Protein AF-A0A542MYW3-F1 (afdb_monomer)

Sequence (100 aa):
MSDVDEPPRRRRTSASSRSSAEAPDGATAVYRRKKLGAVDATPKIIAEYHGMRGWEPVKDQRLDPDTARSLLALGVSQVRIRRAFSTVEVTLRRYLGPAS

pLDDT: mean 82.36, std 17.29, range [41.53, 97.5]

Solvent-accessible surface area (backbone atoms only — not comparable to full-atom values): 6171 Å² total; per-residue (Å²): 137,90,81,84,87,76,77,83,82,77,77,80,74,77,72,75,83,70,71,78,77,67,78,64,53,74,68,21,38,52,46,28,27,71,69,62,68,35,66,85,54,63,43,42,36,46,26,39,27,48,70,93,75,36,76,44,79,49,76,98,41,54,46,45,75,67,51,42,51,52,38,44,76,73,59,33,53,33,36,31,26,56,48,98,94,45,77,39,82,43,47,40,61,56,63,69,36,80,90,125

Nearest PDB structures (foldseek):
  6c5r-assembly2_F  TM=4.579E-01  e=2.991E+00  Metarhizium acridum CQMa 102
  2o34-assembly1_A  TM=4.670E-01  e=3.866E+00  Nitratidesulfovibrio vulgaris
  2o34-assembly2_B  TM=4.766E-01  e=5.684E+00  Nitratidesulfovibrio vulgaris

Radius of gyration: 21.25 Å; Cα contacts (8 Å, |Δi|>4): 133; chains: 1; bounding box: 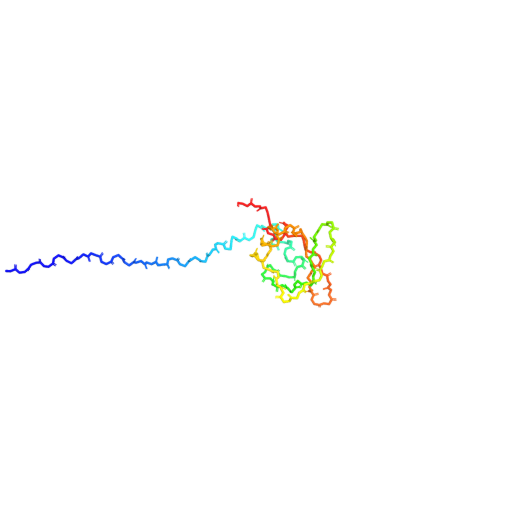29×64×58 Å

Foldseek 3Di:
DDDDPDDDPPPPPPPPPPPDPPPAPPQLQVQCCVQQVGLQDWFDWQWFQQPVVGTDGDPDHTDDLVSLVVCVVVRTQWTWTDHPPDIGIDGSCSNNDPDD

Structure (mmCIF, N/CA/C/O backbone):
data_AF-A0A542MYW3-F1
#
_entry.id   AF-A0A542MYW3-F1
#
loop_
_atom_site.group_PDB
_atom_site.id
_atom_site.type_symbol
_atom_site.label_atom_id
_atom_site.label_alt_id
_atom_site.label_comp_id
_atom_site.label_asym_id
_atom_site.label_entity_id
_atom_site.label_seq_id
_atom_site.pdbx_PDB_ins_code
_atom_site.Cartn_x
_atom_site.Cartn_y
_atom_site.Cartn_z
_atom_site.occupancy
_atom_site.B_iso_or_equiv
_atom_site.auth_seq_id
_atom_site.auth_comp_id
_atom_site.auth_asym_id
_atom_site.auth_atom_id
_atom_site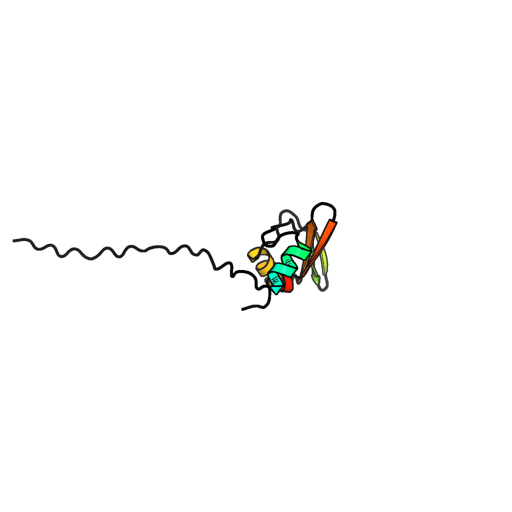.pdbx_PDB_model_num
ATOM 1 N N . MET A 1 1 ? -16.353 -53.550 -45.576 1.00 49.53 1 MET A N 1
ATOM 2 C CA . MET A 1 1 ? -15.011 -52.955 -45.435 1.00 49.53 1 MET A CA 1
ATOM 3 C C . MET A 1 1 ? -15.193 -51.647 -44.705 1.00 49.53 1 MET A C 1
ATOM 5 O O . MET A 1 1 ? -15.986 -50.827 -45.144 1.00 49.53 1 MET A O 1
ATOM 9 N N . SER A 1 2 ? -14.604 -51.583 -43.520 1.00 50.56 2 SER A N 1
ATOM 10 C CA . SER A 1 2 ? -14.747 -50.522 -42.532 1.00 50.56 2 SER A CA 1
ATOM 11 C C . SER A 1 2 ? -13.864 -49.340 -42.905 1.00 50.56 2 SER A C 1
ATOM 13 O O . SER A 1 2 ? -12.681 -49.555 -43.133 1.00 50.56 2 SER A O 1
ATOM 15 N N . ASP A 1 3 ? -14.403 -48.127 -42.869 1.00 53.84 3 ASP A N 1
ATOM 16 C CA . ASP A 1 3 ? -13.593 -46.929 -42.662 1.00 53.84 3 ASP A CA 1
ATOM 17 C C . ASP A 1 3 ? -14.276 -46.105 -41.571 1.00 53.84 3 ASP A C 1
ATOM 19 O O . ASP A 1 3 ? -15.389 -45.600 -41.721 1.00 53.84 3 ASP A O 1
ATOM 23 N N . VAL A 1 4 ? -13.644 -46.136 -40.401 1.00 59.22 4 VAL A N 1
ATOM 24 C CA . VAL A 1 4 ? -14.045 -45.444 -39.181 1.00 59.22 4 VAL A CA 1
ATOM 25 C C . VAL A 1 4 ? -13.381 -44.075 -39.249 1.00 59.22 4 VAL A C 1
ATOM 27 O O . VAL A 1 4 ? -12.193 -43.955 -38.964 1.00 59.22 4 VAL A O 1
ATOM 30 N N . ASP A 1 5 ? -14.136 -43.055 -39.651 1.00 56.78 5 ASP A N 1
ATOM 31 C CA . ASP A 1 5 ? -13.674 -41.667 -39.617 1.00 56.78 5 ASP A CA 1
ATOM 32 C C . ASP A 1 5 ? -13.768 -41.159 -38.166 1.00 56.78 5 ASP A C 1
ATOM 34 O O . ASP A 1 5 ? -14.834 -40.832 -37.638 1.00 56.78 5 ASP A O 1
ATOM 38 N N . GLU A 1 6 ? -12.639 -41.235 -37.464 1.00 62.53 6 GL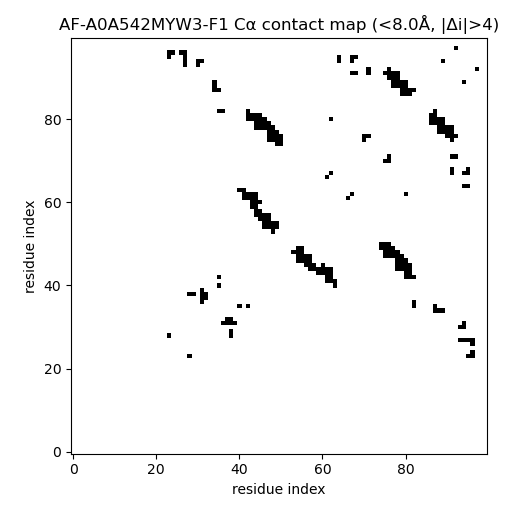U A N 1
ATOM 39 C CA . GLU A 1 6 ? -12.474 -40.800 -36.080 1.00 62.53 6 GLU A CA 1
ATOM 40 C C . GLU A 1 6 ? -12.397 -39.260 -36.007 1.00 62.53 6 GLU A C 1
ATOM 42 O O . GLU A 1 6 ? -11.538 -38.655 -36.653 1.00 62.53 6 GLU A O 1
ATOM 47 N N . PRO A 1 7 ? -13.236 -38.574 -35.204 1.00 67.56 7 PRO A N 1
ATOM 48 C CA . PRO A 1 7 ? -13.171 -37.122 -35.103 1.00 67.56 7 PRO A CA 1
ATOM 49 C C . PRO A 1 7 ? -11.919 -36.683 -34.323 1.00 67.56 7 PRO A C 1
ATOM 51 O O . PRO A 1 7 ? -11.606 -37.256 -33.271 1.00 67.56 7 PRO A O 1
ATOM 54 N N . PRO A 1 8 ? -11.222 -35.607 -34.740 1.00 64.31 8 PRO A N 1
ATOM 55 C CA . PRO A 1 8 ? -10.048 -35.139 -34.024 1.00 64.31 8 PRO A CA 1
ATOM 56 C C . PRO A 1 8 ? -10.445 -34.601 -32.646 1.00 64.31 8 PRO A C 1
ATOM 58 O O . PRO A 1 8 ? -11.087 -33.554 -32.505 1.00 64.31 8 PRO A O 1
ATOM 61 N N . ARG A 1 9 ? -9.997 -35.309 -31.604 1.00 59.47 9 ARG A N 1
ATOM 62 C CA . ARG A 1 9 ? -10.022 -34.868 -30.205 1.00 59.47 9 ARG A CA 1
ATOM 63 C C . ARG A 1 9 ? -9.193 -33.590 -30.067 1.00 59.47 9 ARG A C 1
ATOM 65 O O . ARG A 1 9 ? -7.993 -33.631 -29.798 1.00 59.47 9 ARG A O 1
ATOM 72 N N . ARG A 1 10 ? -9.829 -32.427 -30.239 1.00 56.34 10 ARG A N 1
ATOM 73 C CA . ARG A 1 10 ? -9.218 -31.130 -29.926 1.00 56.34 10 ARG A CA 1
ATOM 74 C C . ARG A 1 10 ? -8.962 -31.052 -28.424 1.00 56.34 10 ARG A C 1
ATOM 76 O O . ARG A 1 10 ? -9.842 -30.743 -27.625 1.00 56.34 10 ARG A O 1
ATOM 83 N N . ARG A 1 11 ? -7.715 -31.350 -28.065 1.00 56.41 11 ARG A N 1
ATOM 84 C CA . ARG A 1 11 ? -7.072 -31.083 -26.779 1.00 56.41 11 ARG A CA 1
ATOM 85 C C . ARG A 1 11 ? -7.393 -29.641 -26.361 1.00 56.41 11 ARG A C 1
ATOM 87 O O . ARG A 1 11 ? -6.813 -28.692 -26.880 1.00 56.41 11 ARG A O 1
ATOM 94 N N . ARG A 1 12 ? -8.326 -29.469 -25.420 1.00 53.97 12 ARG A N 1
ATOM 95 C CA . ARG A 1 12 ? -8.464 -28.235 -24.638 1.00 53.97 12 ARG A CA 1
ATOM 96 C C . ARG A 1 12 ? -7.207 -28.115 -23.779 1.00 53.97 12 ARG A C 1
ATOM 98 O O . ARG A 1 12 ? -7.156 -28.616 -22.663 1.00 53.97 12 ARG A O 1
ATOM 105 N N . THR A 1 13 ? -6.166 -27.487 -24.310 1.00 54.00 13 THR A N 1
ATOM 106 C CA . THR A 1 13 ? -5.128 -26.907 -23.465 1.00 54.00 13 THR A CA 1
ATOM 107 C C . THR A 1 13 ? -5.774 -25.737 -22.740 1.00 54.00 13 THR A C 1
ATOM 109 O O . THR A 1 13 ? -5.973 -24.668 -23.314 1.00 54.00 13 THR A O 1
ATOM 112 N N . SER A 1 14 ? -6.153 -25.960 -21.485 1.00 49.03 14 SER A N 1
ATOM 113 C CA . SER A 1 14 ? -6.336 -24.903 -20.500 1.00 49.03 14 SER A CA 1
ATOM 114 C C . SER A 1 14 ? -5.004 -24.164 -20.386 1.00 49.03 14 SER A C 1
ATOM 116 O O . SER A 1 14 ? -4.124 -24.564 -19.621 1.00 49.03 14 SER A O 1
ATOM 118 N N . ALA A 1 15 ? -4.821 -23.144 -21.224 1.00 50.75 15 ALA A N 1
ATOM 119 C CA . ALA A 1 15 ? -3.763 -22.172 -21.048 1.00 50.75 15 ALA A CA 1
ATOM 120 C C . ALA A 1 15 ? -3.921 -21.635 -19.628 1.00 50.75 15 ALA A C 1
ATOM 122 O O . ALA A 1 15 ? -4.969 -21.099 -19.269 1.00 50.75 15 ALA A O 1
ATOM 123 N N . SER A 1 16 ? -2.911 -21.896 -18.801 1.00 42.28 16 SER A N 1
ATOM 124 C CA . SER A 1 16 ? -2.799 -21.333 -17.471 1.00 42.28 16 SER A CA 1
ATOM 125 C C . SER A 1 16 ? -3.066 -19.838 -17.561 1.00 42.28 16 SER A C 1
ATOM 127 O O . SER A 1 16 ? -2.251 -19.104 -18.116 1.00 42.28 16 SER A O 1
ATOM 129 N N . SER A 1 17 ? -4.166 -19.391 -16.963 1.00 44.91 17 SER A N 1
ATOM 130 C CA . SER A 1 17 ? -4.363 -18.010 -16.541 1.00 44.91 17 SER A CA 1
ATOM 131 C C . SER A 1 17 ? -3.356 -17.691 -15.434 1.00 44.91 17 SER A C 1
ATOM 133 O O . SER A 1 17 ? -3.710 -17.470 -14.283 1.00 44.91 17 SER A O 1
ATOM 135 N N . ARG A 1 18 ? -2.060 -17.711 -15.758 1.00 50.22 18 ARG A N 1
ATOM 136 C CA . ARG A 1 18 ? -1.082 -16.886 -15.062 1.00 50.22 18 ARG A CA 1
ATOM 137 C C . ARG A 1 18 ? -1.313 -15.500 -15.624 1.00 50.22 18 ARG A C 1
ATOM 139 O O . ARG A 1 18 ? -0.672 -15.110 -16.594 1.00 50.22 18 ARG A O 1
ATOM 146 N N . SER A 1 19 ? -2.338 -14.849 -15.076 1.00 41.53 19 SER A N 1
ATOM 147 C CA . SER A 1 19 ? -2.614 -13.436 -15.270 1.00 41.53 19 SER A CA 1
ATOM 148 C C . SER A 1 19 ? -1.286 -12.708 -15.299 1.00 41.53 19 SER A C 1
ATOM 150 O O . SER A 1 19 ? -0.491 -12.841 -14.368 1.00 41.53 19 SER A O 1
ATOM 152 N N . SER A 1 20 ? -1.037 -12.039 -16.417 1.00 45.69 20 SER A N 1
ATOM 153 C CA . SER A 1 20 ? 0.135 -11.233 -16.692 1.00 45.69 20 SER A CA 1
ATOM 154 C C . SER A 1 20 ? 0.484 -10.397 -15.464 1.00 45.69 20 SER A C 1
ATOM 156 O O . SER A 1 20 ? -0.112 -9.351 -15.208 1.00 45.69 20 SER A O 1
ATOM 158 N N . ALA A 1 21 ? 1.451 -10.861 -14.676 1.00 53.12 21 ALA A N 1
ATOM 159 C CA . ALA A 1 21 ? 2.231 -9.975 -13.838 1.00 53.12 21 ALA A CA 1
ATOM 160 C C . ALA A 1 21 ? 3.099 -9.195 -14.824 1.00 53.12 21 ALA A C 1
ATOM 162 O O . ALA A 1 21 ? 4.228 -9.579 -15.120 1.00 53.12 21 ALA A O 1
ATOM 163 N N . GLU A 1 22 ? 2.489 -8.189 -15.447 1.00 57.44 22 GLU A N 1
ATOM 164 C CA . GLU A 1 22 ? 3.169 -7.238 -16.306 1.00 57.44 22 GLU A CA 1
ATOM 165 C C . GLU A 1 22 ? 4.388 -6.746 -15.534 1.00 57.44 22 GLU A C 1
ATOM 167 O O . GLU A 1 22 ? 4.275 -6.330 -14.373 1.00 57.44 22 GLU A O 1
ATOM 172 N N . ALA A 1 23 ? 5.572 -6.943 -16.117 1.00 64.00 23 ALA A N 1
ATOM 173 C CA . ALA A 1 23 ? 6.804 -6.561 -15.455 1.00 64.00 23 ALA A CA 1
ATOM 174 C C . ALA A 1 23 ? 6.687 -5.068 -15.118 1.00 64.00 23 ALA A C 1
ATOM 176 O O . ALA A 1 23 ? 6.354 -4.283 -16.008 1.00 64.00 23 ALA A O 1
ATOM 177 N N . PRO A 1 24 ? 6.896 -4.668 -13.850 1.00 66.25 24 PRO A N 1
ATOM 178 C CA . PRO A 1 24 ? 6.731 -3.277 -13.466 1.00 66.25 24 PRO A CA 1
ATOM 179 C C . PRO A 1 24 ? 7.630 -2.412 -14.345 1.00 66.25 24 PRO A C 1
ATOM 181 O O . PRO A 1 24 ? 8.793 -2.764 -14.571 1.00 66.25 24 PRO A O 1
ATOM 184 N N . ASP A 1 25 ? 7.108 -1.277 -14.811 1.00 79.25 25 ASP A N 1
ATOM 185 C CA . ASP A 1 25 ? 7.928 -0.313 -15.536 1.00 79.25 25 ASP A CA 1
ATOM 186 C C . ASP A 1 25 ? 9.160 0.094 -14.697 1.00 79.25 25 ASP A C 1
ATOM 188 O O . ASP A 1 25 ? 9.223 -0.087 -13.470 1.00 79.25 25 ASP A O 1
ATOM 192 N N . GLY A 1 26 ? 10.187 0.636 -15.358 1.00 82.88 26 GLY A N 1
ATOM 193 C CA . GLY A 1 26 ? 11.450 0.971 -14.691 1.00 82.88 26 GLY A CA 1
ATOM 194 C C . GLY A 1 26 ? 11.263 1.888 -13.473 1.00 82.88 26 GLY A C 1
ATOM 195 O O . GLY A 1 26 ? 11.950 1.729 -12.461 1.00 82.88 26 GLY A O 1
ATOM 196 N N . ALA A 1 27 ? 10.287 2.799 -13.521 1.00 85.06 27 ALA A N 1
ATOM 197 C CA . ALA A 1 27 ? 9.967 3.705 -12.420 1.00 85.06 27 ALA A CA 1
ATOM 198 C C . ALA A 1 27 ? 9.348 2.970 -11.216 1.00 85.06 27 ALA A C 1
ATOM 200 O O . ALA A 1 27 ? 9.739 3.203 -10.065 1.00 85.06 27 ALA A O 1
ATOM 201 N N . THR A 1 28 ? 8.429 2.042 -11.470 1.00 87.88 28 THR A N 1
ATOM 202 C CA . THR A 1 28 ? 7.764 1.213 -10.461 1.00 87.88 28 THR A CA 1
ATOM 203 C C . THR A 1 28 ? 8.760 0.272 -9.799 1.00 87.88 28 THR A C 1
ATOM 205 O O . THR A 1 28 ? 8.786 0.167 -8.570 1.00 87.88 28 THR A O 1
ATOM 208 N N . ALA A 1 29 ? 9.650 -0.352 -10.573 1.00 87.88 29 ALA A N 1
ATOM 209 C CA . ALA A 1 29 ? 10.706 -1.206 -10.037 1.00 87.88 29 ALA A CA 1
ATOM 210 C C . ALA A 1 29 ? 11.643 -0.435 -9.084 1.00 87.88 29 ALA A C 1
ATOM 212 O O . ALA A 1 29 ? 11.953 -0.913 -7.986 1.00 87.88 29 ALA A O 1
ATOM 213 N N . VAL A 1 30 ? 12.040 0.792 -9.448 1.00 90.75 30 VAL A N 1
ATOM 214 C CA . VAL A 1 30 ? 12.848 1.675 -8.586 1.00 90.75 30 VAL A CA 1
ATOM 215 C C . VAL A 1 30 ? 12.093 2.040 -7.307 1.00 90.75 30 VAL A C 1
ATOM 217 O O . VAL A 1 30 ? 12.659 1.967 -6.211 1.00 90.75 30 VAL A O 1
ATOM 220 N N . TYR A 1 31 ? 10.809 2.387 -7.415 1.00 90.25 31 TYR A N 1
ATOM 221 C CA . TYR A 1 31 ? 9.984 2.720 -6.255 1.00 90.25 31 TYR A CA 1
ATOM 222 C C . TYR A 1 31 ? 9.838 1.532 -5.295 1.00 90.25 31 TYR A C 1
ATOM 224 O O . TYR A 1 31 ? 10.086 1.681 -4.093 1.00 90.25 31 TYR A O 1
ATOM 232 N N . ARG A 1 32 ? 9.508 0.343 -5.819 1.00 91.19 32 ARG A N 1
ATOM 233 C CA . ARG A 1 32 ? 9.392 -0.898 -5.040 1.00 91.19 32 ARG A CA 1
ATOM 234 C C . ARG A 1 32 ? 10.703 -1.233 -4.341 1.00 91.19 32 ARG A C 1
ATOM 236 O O . ARG A 1 32 ? 10.715 -1.414 -3.126 1.00 91.19 32 ARG A O 1
ATOM 243 N N . ARG A 1 33 ? 11.834 -1.191 -5.049 1.00 92.06 33 ARG A N 1
ATOM 244 C CA . ARG A 1 33 ? 13.151 -1.421 -4.437 1.00 92.06 33 ARG A CA 1
ATOM 245 C C . ARG A 1 33 ? 13.449 -0.422 -3.318 1.00 92.06 33 ARG A C 1
ATOM 247 O O . ARG A 1 33 ? 13.873 -0.829 -2.241 1.00 92.06 33 ARG A O 1
ATOM 254 N N . LYS A 1 34 ? 13.176 0.870 -3.526 1.00 91.38 34 LYS A N 1
ATOM 255 C CA . LYS A 1 34 ? 13.420 1.918 -2.521 1.00 91.38 34 LYS A CA 1
ATOM 256 C C . LYS A 1 34 ? 12.564 1.739 -1.265 1.00 91.38 34 LYS A C 1
ATOM 258 O O . LYS A 1 34 ? 13.060 1.919 -0.154 1.00 91.38 34 LYS A O 1
ATOM 263 N N . LYS A 1 35 ? 11.276 1.428 -1.428 1.00 90.88 35 LYS A N 1
ATOM 264 C CA . LYS A 1 35 ? 10.313 1.369 -0.319 1.00 90.88 35 LYS A CA 1
ATOM 265 C C . LYS A 1 35 ? 10.288 0.021 0.386 1.00 90.88 35 LYS A C 1
ATOM 267 O O . LYS A 1 35 ? 10.207 -0.017 1.609 1.00 90.88 35 LYS A O 1
ATOM 272 N N . LEU A 1 36 ? 10.376 -1.066 -0.370 1.00 91.69 36 LEU A N 1
ATOM 273 C CA . LEU A 1 36 ? 10.230 -2.429 0.139 1.00 91.69 36 LEU A CA 1
ATOM 274 C C . LEU A 1 36 ? 11.595 -3.084 0.398 1.00 91.69 36 LEU A C 1
ATOM 276 O O . LEU A 1 36 ? 11.709 -3.975 1.232 1.00 91.69 36 LEU A O 1
ATOM 280 N N . GLY A 1 37 ? 12.654 -2.612 -0.264 1.00 88.88 37 GLY A N 1
ATOM 281 C CA . GLY A 1 37 ? 13.998 -3.199 -0.241 1.00 88.88 37 GLY A CA 1
ATOM 282 C C . GLY A 1 37 ? 14.273 -4.144 -1.413 1.00 88.88 37 GLY A C 1
ATOM 283 O O . GLY A 1 37 ? 15.427 -4.300 -1.795 1.00 88.88 37 GLY A O 1
ATOM 284 N N . ALA A 1 38 ? 13.233 -4.713 -2.025 1.00 86.88 38 ALA A N 1
ATOM 285 C CA . ALA A 1 38 ? 13.316 -5.530 -3.234 1.00 86.88 38 ALA A CA 1
ATOM 286 C C . ALA A 1 38 ? 12.069 -5.321 -4.108 1.00 86.88 38 ALA A C 1
ATOM 288 O O . ALA A 1 38 ? 11.043 -4.845 -3.623 1.00 86.88 38 ALA A O 1
ATOM 289 N N . VAL A 1 39 ? 12.170 -5.644 -5.400 1.00 87.19 39 VAL A N 1
ATOM 290 C CA . VAL A 1 39 ? 11.071 -5.446 -6.367 1.00 87.19 39 VAL A CA 1
ATOM 291 C C . VAL A 1 39 ? 9.924 -6.428 -6.111 1.00 87.19 39 VAL A C 1
ATOM 293 O O . VAL A 1 39 ? 8.766 -6.018 -6.141 1.00 87.19 39 VAL A O 1
ATOM 296 N N . ASP A 1 40 ? 10.262 -7.668 -5.755 1.00 86.38 40 ASP A N 1
ATOM 297 C CA . ASP A 1 40 ? 9.312 -8.771 -5.538 1.00 86.38 40 ASP A CA 1
ATOM 298 C C . ASP A 1 40 ? 9.008 -9.016 -4.051 1.00 86.38 40 ASP A C 1
ATOM 300 O O . ASP A 1 40 ? 8.485 -10.059 -3.663 1.00 86.38 40 ASP A O 1
ATOM 304 N N . ALA A 1 41 ? 9.365 -8.069 -3.177 1.00 89.06 41 ALA A N 1
ATOM 305 C CA . ALA A 1 41 ? 9.067 -8.188 -1.757 1.00 89.06 41 ALA A CA 1
ATOM 306 C C . ALA A 1 41 ? 7.558 -8.078 -1.501 1.00 89.06 41 ALA A C 1
ATOM 308 O O . ALA A 1 41 ? 6.918 -7.123 -1.940 1.00 89.06 41 ALA A O 1
ATOM 309 N N . THR A 1 42 ? 7.033 -8.992 -0.681 1.00 92.75 42 THR A N 1
ATOM 310 C CA . THR A 1 42 ? 5.640 -8.993 -0.202 1.00 92.75 42 THR A CA 1
ATOM 311 C C . THR A 1 42 ? 5.572 -8.735 1.315 1.00 92.75 42 THR A C 1
ATOM 313 O O . THR A 1 42 ? 5.333 -9.660 2.115 1.00 92.75 42 THR A O 1
ATOM 316 N N . PRO A 1 43 ? 5.874 -7.503 1.768 1.00 93.44 43 PRO A N 1
ATOM 317 C CA . PRO A 1 43 ? 5.915 -7.174 3.188 1.00 93.44 43 PRO A CA 1
ATOM 318 C C . PRO A 1 43 ? 4.517 -7.188 3.811 1.00 93.44 43 PRO A C 1
ATOM 320 O O . PRO A 1 43 ? 3.508 -7.038 3.124 1.00 93.44 43 PRO A O 1
ATOM 323 N N . LYS A 1 44 ? 4.459 -7.356 5.135 1.00 95.44 44 LYS A N 1
ATOM 324 C CA . LYS A 1 44 ? 3.196 -7.308 5.881 1.00 95.44 44 LYS A CA 1
ATOM 325 C C . LYS A 1 44 ? 2.675 -5.876 5.941 1.00 95.44 44 LYS A C 1
ATOM 327 O O . LYS A 1 44 ? 3.435 -4.972 6.306 1.00 95.44 44 LYS A O 1
ATOM 332 N N . ILE A 1 45 ? 1.398 -5.702 5.624 1.00 96.62 45 ILE A N 1
ATOM 333 C CA . ILE A 1 45 ? 0.664 -4.457 5.832 1.00 96.62 45 ILE A CA 1
ATOM 334 C C . ILE A 1 45 ? 0.242 -4.419 7.300 1.00 96.62 45 ILE A C 1
ATOM 336 O O . ILE A 1 45 ? -0.203 -5.422 7.851 1.00 96.62 45 ILE A O 1
ATOM 340 N N . ILE A 1 46 ? 0.457 -3.279 7.946 1.00 96.94 46 ILE A N 1
ATOM 341 C CA . ILE A 1 46 ? 0.125 -3.061 9.359 1.00 96.94 46 ILE A CA 1
ATOM 342 C C . ILE A 1 46 ? -0.948 -1.988 9.542 1.00 96.94 46 ILE A C 1
ATOM 344 O O . ILE A 1 46 ? -1.580 -1.950 10.593 1.00 96.94 46 ILE A O 1
ATOM 348 N N . ALA A 1 47 ? -1.144 -1.119 8.545 1.00 97.12 47 ALA A N 1
ATOM 349 C CA . ALA A 1 47 ? -2.250 -0.172 8.520 1.00 97.12 47 ALA A CA 1
ATOM 350 C C . ALA A 1 47 ? -2.594 0.274 7.093 1.00 97.12 47 ALA A C 1
ATOM 352 O O . ALA A 1 47 ? -1.720 0.335 6.224 1.00 97.12 47 ALA A O 1
ATOM 353 N N . GLU A 1 48 ? -3.845 0.657 6.892 1.00 97.50 48 GLU A N 1
ATOM 354 C CA . GLU A 1 48 ? -4.416 1.175 5.650 1.00 97.50 48 GLU A CA 1
ATOM 355 C C . GLU A 1 48 ? -4.877 2.620 5.851 1.00 97.50 48 GLU A C 1
ATOM 357 O O . GLU A 1 48 ? -5.373 2.972 6.918 1.00 97.50 48 GLU A O 1
ATOM 362 N N . TYR A 1 49 ? -4.715 3.468 4.838 1.00 97.19 49 TYR A N 1
ATOM 363 C CA . TYR A 1 49 ? -5.185 4.850 4.878 1.00 97.19 49 TYR A CA 1
ATOM 364 C C . TYR A 1 49 ? -6.486 5.023 4.089 1.00 97.19 49 TYR A C 1
ATOM 366 O O . TYR A 1 49 ? -6.486 4.986 2.853 1.00 97.19 49 TYR A O 1
ATOM 374 N N . HIS A 1 50 ? -7.563 5.299 4.823 1.00 94.06 50 HIS A N 1
ATOM 375 C CA . HIS A 1 50 ? -8.951 5.413 4.359 1.00 94.06 50 HIS A CA 1
ATOM 376 C C . HIS A 1 50 ? -9.415 6.876 4.237 1.00 94.06 50 HIS A C 1
ATOM 378 O O . HIS A 1 50 ? -10.529 7.233 4.624 1.00 94.06 50 HIS A O 1
ATOM 384 N N . GLY A 1 51 ? -8.544 7.766 3.745 1.00 89.12 51 GLY A N 1
ATOM 385 C CA . GLY A 1 51 ? -8.873 9.178 3.515 1.00 89.12 51 GLY A CA 1
ATOM 386 C C . GLY A 1 51 ? -9.391 9.873 4.779 1.00 89.12 51 GLY A C 1
ATOM 387 O O . GLY A 1 51 ? -8.623 10.137 5.703 1.00 89.12 51 GLY A O 1
ATOM 388 N N . MET A 1 52 ? -10.702 10.137 4.829 1.00 87.50 52 MET A N 1
ATOM 389 C CA . MET A 1 52 ? -11.371 10.794 5.962 1.00 87.50 52 MET A CA 1
ATOM 390 C C . MET A 1 52 ? -11.303 9.999 7.273 1.00 87.50 52 MET A C 1
ATOM 392 O O . MET A 1 52 ? -11.336 10.608 8.338 1.00 87.50 52 MET A O 1
ATOM 396 N N . ARG A 1 53 ? -11.196 8.663 7.222 1.00 90.12 53 ARG A N 1
ATOM 397 C CA . ARG A 1 53 ? -11.080 7.826 8.432 1.00 90.12 53 ARG A CA 1
ATOM 398 C C . ARG A 1 53 ? -9.652 7.739 8.975 1.00 90.12 53 ARG A C 1
ATOM 400 O O . ARG A 1 53 ? -9.445 7.305 10.102 1.00 90.12 53 ARG A O 1
ATOM 407 N N . GLY A 1 54 ? -8.663 8.191 8.205 1.00 94.19 54 GLY A N 1
ATOM 408 C CA . GLY A 1 54 ? -7.263 8.132 8.608 1.00 94.19 54 GLY A CA 1
ATOM 409 C C . GLY A 1 54 ? -6.667 6.727 8.504 1.00 94.19 54 GLY A C 1
ATOM 410 O O . GLY A 1 54 ? -6.981 5.979 7.579 1.00 94.19 54 GLY A O 1
ATOM 411 N N . TRP A 1 55 ? -5.737 6.412 9.411 1.00 96.19 55 TRP A N 1
ATOM 412 C CA . TRP A 1 55 ? -5.018 5.137 9.438 1.00 96.19 55 TRP A CA 1
ATOM 413 C C . TRP A 1 55 ? -5.763 4.097 10.271 1.00 96.19 55 TRP A C 1
ATOM 415 O O . TRP A 1 55 ? -5.925 4.281 11.476 1.00 96.19 55 TRP A O 1
ATOM 425 N N . GLU A 1 56 ? -6.115 2.974 9.656 1.00 96.25 56 GLU A N 1
ATOM 426 C CA . GLU A 1 56 ? -6.753 1.842 10.326 1.00 96.25 56 GLU A CA 1
ATOM 427 C C . GLU A 1 56 ? -5.787 0.649 10.386 1.00 96.25 56 GLU A C 1
ATOM 429 O O . GLU A 1 56 ? -5.180 0.309 9.368 1.00 96.25 56 GLU A O 1
ATOM 434 N N . PRO A 1 57 ? -5.575 0.025 11.560 1.00 95.94 57 PRO A N 1
ATOM 435 C CA . PRO A 1 57 ? -4.680 -1.116 11.686 1.00 95.94 57 PRO A CA 1
ATOM 436 C C . PRO A 1 57 ? -5.281 -2.356 11.026 1.00 95.94 57 PRO A C 1
ATOM 438 O O . PRO A 1 57 ? -6.471 -2.630 11.167 1.00 95.94 57 PRO A O 1
ATOM 441 N N . VAL A 1 58 ? -4.434 -3.161 10.387 1.00 94.75 58 VAL A N 1
ATOM 442 C CA . VAL A 1 58 ? -4.852 -4.425 9.767 1.00 94.75 58 VAL A CA 1
ATOM 443 C C . VAL A 1 58 ? -3.978 -5.585 10.212 1.00 94.75 58 VAL A C 1
ATOM 445 O O . VAL A 1 58 ? -2.842 -5.404 10.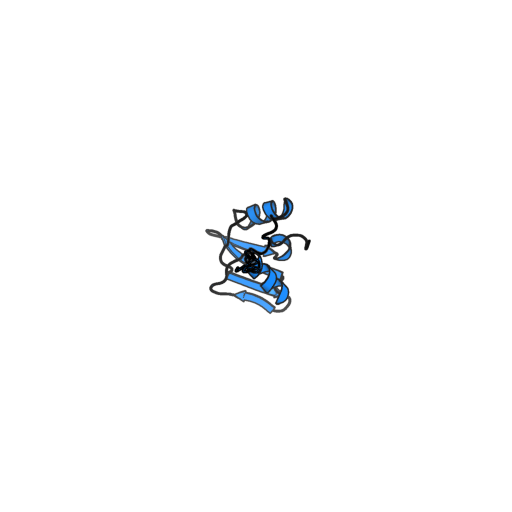659 1.00 94.75 58 VAL A O 1
ATOM 448 N N . LYS A 1 59 ? -4.533 -6.793 10.119 1.00 91.31 59 LYS A N 1
ATOM 449 C CA . LYS A 1 59 ? -3.859 -8.041 10.480 1.00 91.31 59 LYS A CA 1
ATOM 450 C C . LYS A 1 59 ? -3.838 -8.976 9.280 1.00 91.31 59 LYS A C 1
ATOM 452 O O . LYS A 1 59 ? -4.743 -8.956 8.456 1.00 91.31 59 LYS A O 1
ATOM 457 N N . ASP A 1 60 ? -2.774 -9.768 9.200 1.00 89.06 60 ASP A N 1
ATOM 458 C CA . ASP A 1 60 ? -2.630 -10.888 8.262 1.00 89.06 60 ASP A CA 1
ATOM 459 C C . ASP A 1 60 ? -2.743 -10.548 6.771 1.00 89.06 60 ASP A C 1
ATOM 461 O O . ASP A 1 60 ? -3.000 -11.415 5.940 1.00 89.06 60 ASP A O 1
ATOM 465 N N . GLN A 1 61 ? -2.438 -9.304 6.407 1.00 93.75 61 GLN A N 1
ATOM 466 C CA . GLN A 1 61 ? -2.428 -8.857 5.022 1.00 93.75 61 GLN A CA 1
ATOM 467 C C . GLN A 1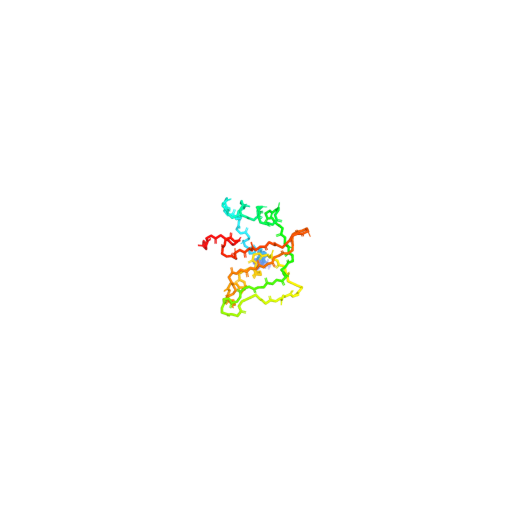 61 ? -1.000 -8.585 4.537 1.00 93.75 61 GLN A C 1
ATOM 469 O O . GLN A 1 61 ? -0.134 -8.113 5.286 1.00 93.75 61 GLN A O 1
ATOM 474 N N . ARG A 1 62 ? -0.726 -8.892 3.268 1.00 95.06 62 ARG A N 1
ATOM 475 C CA . ARG A 1 62 ? 0.570 -8.646 2.626 1.00 95.06 62 ARG A CA 1
ATOM 476 C C . ARG A 1 62 ? 0.409 -7.742 1.421 1.00 95.06 62 ARG A C 1
ATOM 478 O O . ARG A 1 62 ? -0.621 -7.745 0.767 1.00 95.06 62 ARG A O 1
ATOM 485 N N . LEU A 1 63 ? 1.447 -6.964 1.142 1.00 94.81 63 LEU A N 1
ATOM 486 C CA . LEU A 1 63 ? 1.470 -6.093 -0.018 1.00 94.81 63 LEU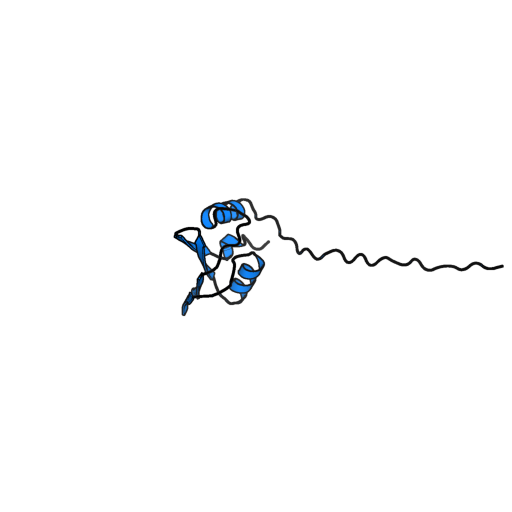 A CA 1
ATOM 487 C C . LEU A 1 63 ? 1.973 -6.863 -1.240 1.00 94.81 63 LEU A C 1
ATOM 489 O O . LEU A 1 63 ? 3.178 -7.031 -1.418 1.00 94.81 63 LEU A O 1
ATOM 493 N N . ASP A 1 64 ? 1.035 -7.292 -2.071 1.00 93.56 64 ASP A N 1
ATOM 494 C CA . ASP A 1 64 ? 1.252 -7.809 -3.421 1.00 93.56 64 ASP A CA 1
ATOM 495 C C . ASP A 1 64 ? 0.411 -6.997 -4.440 1.00 93.56 64 ASP A C 1
ATOM 497 O O . ASP A 1 64 ? -0.411 -6.165 -4.029 1.00 93.56 64 ASP A O 1
ATOM 501 N N . PRO A 1 65 ? 0.614 -7.170 -5.762 1.00 91.62 65 PRO A N 1
ATOM 502 C CA . PRO A 1 65 ? -0.125 -6.421 -6.779 1.00 91.62 65 PRO A CA 1
ATOM 503 C C . PRO A 1 65 ? -1.648 -6.596 -6.726 1.00 91.62 65 PRO A C 1
ATOM 505 O O . PRO A 1 65 ? -2.370 -5.621 -6.930 1.00 91.62 65 PRO A O 1
ATOM 508 N N . ASP A 1 66 ? -2.154 -7.791 -6.431 1.00 92.25 66 ASP A N 1
ATOM 509 C CA . ASP A 1 66 ? -3.593 -8.067 -6.418 1.00 92.25 66 ASP A CA 1
ATOM 510 C C . ASP A 1 66 ? -4.253 -7.499 -5.161 1.00 92.25 66 ASP A C 1
ATOM 512 O O . ASP A 1 66 ? -5.305 -6.853 -5.236 1.00 92.25 66 ASP A O 1
ATOM 516 N N . THR A 1 67 ? -3.582 -7.623 -4.016 1.00 94.81 67 THR A N 1
ATOM 517 C CA . THR A 1 67 ? -3.983 -6.955 -2.777 1.00 94.81 67 THR A CA 1
ATOM 518 C C . THR A 1 67 ? -3.985 -5.437 -2.960 1.00 94.81 67 THR A C 1
ATOM 520 O O . THR A 1 67 ? -4.960 -4.775 -2.611 1.00 94.81 67 THR A O 1
ATOM 523 N N . ALA A 1 68 ? -2.950 -4.856 -3.574 1.00 94.62 68 ALA A N 1
ATOM 524 C CA . ALA A 1 68 ? -2.887 -3.415 -3.825 1.00 94.62 68 ALA A CA 1
ATOM 525 C C . ALA A 1 68 ? -4.010 -2.911 -4.752 1.00 94.62 68 ALA A C 1
ATOM 527 O O . ALA A 1 68 ? -4.559 -1.834 -4.509 1.00 94.62 68 ALA A O 1
ATOM 528 N N . ARG A 1 69 ? -4.377 -3.680 -5.788 1.00 94.50 69 ARG A N 1
ATOM 529 C CA . ARG A 1 69 ? -5.531 -3.376 -6.657 1.00 94.50 69 ARG A CA 1
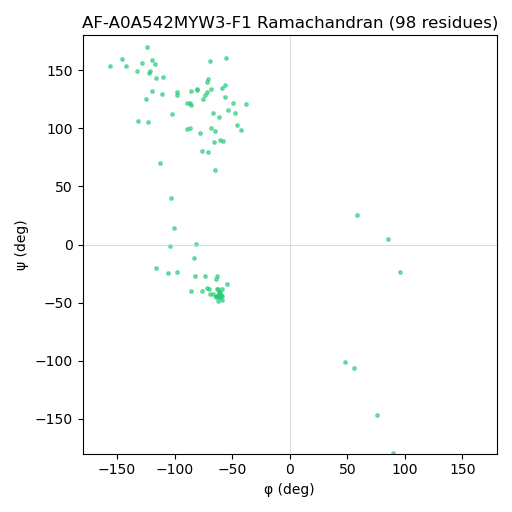ATOM 530 C C . ARG A 1 69 ? -6.842 -3.428 -5.877 1.00 94.50 69 ARG A C 1
ATOM 532 O O . ARG A 1 69 ? -7.653 -2.512 -5.991 1.00 94.50 69 ARG A O 1
ATOM 539 N N . SER A 1 70 ? -7.017 -4.460 -5.054 1.00 94.62 70 SER A N 1
ATOM 540 C CA . SER A 1 70 ? -8.210 -4.639 -4.220 1.00 94.62 70 SER A CA 1
ATOM 541 C C . SER A 1 70 ? -8.374 -3.485 -3.230 1.00 94.62 70 SER A C 1
ATOM 543 O O . SER A 1 70 ? -9.446 -2.900 -3.126 1.00 94.62 70 SER A O 1
ATOM 545 N N . LEU A 1 71 ? -7.288 -3.082 -2.571 1.00 94.88 71 LEU A N 1
ATOM 546 C CA . LEU A 1 71 ? -7.272 -1.948 -1.649 1.00 94.88 71 LEU A CA 1
ATOM 547 C C . LEU A 1 71 ? -7.632 -0.625 -2.337 1.00 94.88 71 LEU 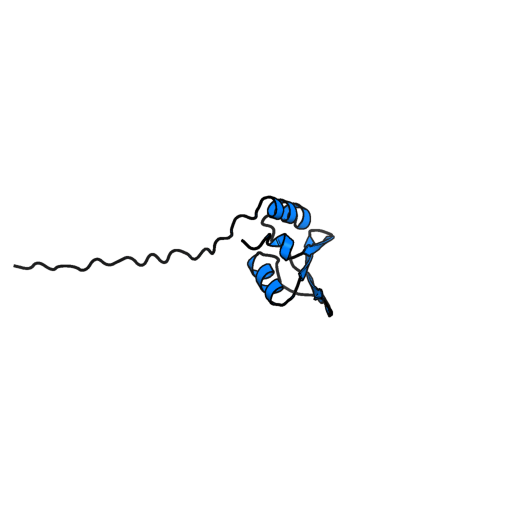A C 1
ATOM 549 O O . LEU A 1 71 ? -8.436 0.140 -1.808 1.00 94.88 71 LEU A O 1
ATOM 553 N N . LEU A 1 72 ? -7.109 -0.374 -3.540 1.00 94.44 72 LEU A N 1
ATOM 554 C CA . LEU A 1 72 ? -7.506 0.800 -4.323 1.00 94.44 72 LEU A CA 1
ATOM 555 C C . LEU A 1 72 ? -8.997 0.795 -4.668 1.00 94.44 72 LEU A C 1
ATOM 557 O O . LEU A 1 72 ? -9.631 1.845 -4.583 1.00 94.44 72 LEU A O 1
ATOM 561 N N . ALA A 1 73 ? -9.560 -0.362 -5.028 1.00 93.38 73 ALA A N 1
ATOM 562 C CA . ALA A 1 73 ? -10.991 -0.497 -5.304 1.00 93.38 73 ALA A CA 1
ATOM 563 C C . ALA A 1 73 ? -11.857 -0.224 -4.060 1.00 93.38 73 ALA A C 1
ATOM 565 O O . ALA A 1 73 ? -12.966 0.286 -4.184 1.00 93.38 73 ALA A O 1
ATOM 566 N N . LEU A 1 74 ? -11.327 -0.498 -2.863 1.00 92.69 74 LEU A N 1
ATOM 567 C CA . LEU A 1 74 ? -11.953 -0.182 -1.575 1.00 92.69 74 LEU A CA 1
ATOM 568 C C . LEU A 1 74 ? -11.745 1.278 -1.128 1.00 92.69 74 LEU A C 1
ATOM 570 O O . LEU A 1 74 ? -12.210 1.665 -0.060 1.00 92.69 74 LEU A O 1
ATOM 574 N N . GLY A 1 75 ? -11.057 2.100 -1.926 1.00 93.75 75 GLY A N 1
ATOM 575 C CA . GLY A 1 75 ? -10.795 3.507 -1.612 1.00 93.75 75 GLY A CA 1
ATOM 576 C C . GLY A 1 75 ? -9.558 3.750 -0.742 1.00 93.75 75 GLY A C 1
ATOM 577 O O . GLY A 1 75 ? -9.268 4.898 -0.397 1.00 93.75 75 GLY A O 1
ATOM 578 N N . VAL A 1 76 ? -8.778 2.711 -0.430 1.00 96.38 76 VAL A N 1
ATOM 579 C CA . VAL A 1 76 ? -7.492 2.856 0.259 1.00 96.38 76 VAL A CA 1
ATOM 580 C C . VAL A 1 76 ? -6.472 3.421 -0.719 1.00 96.38 76 VAL A C 1
ATOM 582 O O . VAL A 1 76 ? -6.282 2.903 -1.816 1.00 96.38 76 VAL A O 1
ATOM 585 N N . SER A 1 77 ? -5.775 4.486 -0.331 1.00 95.19 77 SER A N 1
ATOM 586 C CA . SER A 1 77 ? -4.770 5.125 -1.202 1.00 95.19 77 SER A CA 1
ATOM 587 C C . SER A 1 77 ? -3.329 4.840 -0.780 1.00 95.19 77 SER A C 1
ATOM 589 O O . SER A 1 77 ? -2.410 4.886 -1.611 1.00 95.19 77 SER A O 1
ATOM 591 N N . GLN A 1 78 ? -3.115 4.534 0.502 1.00 97.06 78 GLN A N 1
ATOM 592 C CA . GLN A 1 78 ? -1.799 4.285 1.080 1.00 97.06 78 GLN A CA 1
ATOM 593 C C . GLN A 1 78 ? -1.856 3.169 2.114 1.00 97.06 78 GLN A C 1
ATOM 595 O O . GLN A 1 78 ? -2.879 2.952 2.755 1.00 97.06 78 GLN A O 1
ATOM 600 N N . VAL A 1 79 ? -0.725 2.498 2.302 1.00 97.44 79 VAL A N 1
ATOM 601 C CA . VAL A 1 79 ? -0.549 1.477 3.333 1.00 97.44 79 VAL A CA 1
ATOM 602 C C . VAL A 1 79 ? 0.747 1.701 4.095 1.00 97.44 79 VAL A C 1
ATOM 604 O O . VAL A 1 79 ? 1.737 2.191 3.546 1.00 97.44 79 VAL A O 1
ATOM 607 N N . ARG A 1 80 ? 0.760 1.311 5.366 1.00 97.50 80 ARG A N 1
ATOM 608 C CA . ARG A 1 80 ? 1.973 1.161 6.164 1.00 97.50 80 ARG A CA 1
ATOM 609 C C . ARG A 1 80 ? 2.371 -0.295 6.161 1.00 97.50 80 ARG A C 1
ATOM 611 O O . ARG A 1 80 ? 1.558 -1.166 6.452 1.00 97.50 80 ARG A O 1
ATOM 618 N N . ILE A 1 81 ? 3.639 -0.546 5.882 1.00 95.94 81 ILE A N 1
ATOM 619 C CA . ILE A 1 81 ? 4.220 -1.881 5.919 1.00 95.94 81 ILE A CA 1
ATOM 620 C C . ILE A 1 81 ? 5.301 -1.968 6.983 1.00 95.94 81 ILE A C 1
ATOM 622 O O . ILE A 1 81 ? 5.957 -0.973 7.310 1.00 95.94 81 ILE A O 1
ATOM 626 N N . ARG A 1 82 ? 5.544 -3.183 7.474 1.00 92.56 82 ARG A N 1
ATOM 627 C CA . ARG A 1 82 ? 6.731 -3.467 8.280 1.00 92.56 82 ARG A CA 1
ATOM 628 C C . ARG A 1 82 ? 7.901 -3.828 7.369 1.00 92.56 82 ARG A C 1
ATOM 630 O O . ARG A 1 82 ? 7.832 -4.808 6.628 1.00 92.56 82 ARG A O 1
ATOM 637 N N . ARG A 1 83 ? 8.995 -3.071 7.468 1.00 87.94 83 ARG A N 1
ATOM 638 C CA . ARG A 1 83 ? 10.264 -3.354 6.789 1.00 87.94 83 ARG A CA 1
ATOM 639 C C . ARG A 1 83 ? 11.381 -3.450 7.821 1.00 87.94 83 ARG A C 1
ATOM 641 O O . ARG A 1 83 ? 11.834 -2.432 8.329 1.00 87.94 83 ARG A O 1
ATOM 648 N N . ALA A 1 84 ? 11.835 -4.670 8.107 1.00 83.31 84 ALA A N 1
ATOM 649 C CA . ALA A 1 84 ? 12.830 -4.955 9.144 1.00 83.31 84 ALA A CA 1
ATOM 650 C C . ALA A 1 84 ? 12.486 -4.256 10.480 1.00 83.31 84 ALA A C 1
ATOM 652 O O . ALA A 1 84 ? 11.586 -4.698 11.196 1.00 83.31 84 ALA A O 1
ATOM 653 N N . PHE A 1 85 ? 13.149 -3.138 10.780 1.00 84.50 85 PHE A N 1
ATOM 654 C CA . PHE A 1 85 ? 12.984 -2.377 12.019 1.00 84.50 85 PHE A CA 1
ATOM 655 C C . PHE A 1 85 ? 12.174 -1.084 11.864 1.00 84.50 85 PHE A C 1
ATOM 657 O O . PHE A 1 85 ? 11.921 -0.406 12.857 1.00 84.50 85 PHE A O 1
ATOM 664 N N . SER A 1 86 ? 11.714 -0.752 10.657 1.00 90.19 86 SER A N 1
ATOM 665 C CA . SER A 1 86 ? 10.969 0.475 10.377 1.00 90.19 86 SER A CA 1
ATOM 666 C C . SER A 1 86 ? 9.570 0.213 9.826 1.00 90.19 86 SER A C 1
ATOM 668 O O . SER A 1 86 ? 9.241 -0.861 9.312 1.00 90.19 86 SER A O 1
ATOM 670 N N . THR A 1 87 ? 8.724 1.227 9.974 1.00 94.31 87 THR A N 1
ATOM 671 C CA . THR A 1 87 ? 7.435 1.313 9.294 1.00 94.31 87 THR A CA 1
ATOM 672 C C . THR A 1 87 ? 7.614 2.193 8.072 1.00 94.31 87 THR A C 1
ATOM 674 O O . THR A 1 87 ? 8.155 3.294 8.175 1.00 94.31 87 THR A O 1
ATOM 677 N N . VAL A 1 88 ? 7.181 1.710 6.912 1.00 95.38 88 VAL A N 1
ATOM 678 C CA . VAL A 1 88 ? 7.303 2.447 5.653 1.00 95.38 88 VAL A CA 1
ATOM 679 C C . VAL A 1 88 ? 5.921 2.686 5.076 1.00 95.38 88 VAL A C 1
ATOM 681 O O . VAL A 1 88 ? 5.122 1.762 4.965 1.00 95.38 88 VAL A O 1
ATOM 684 N N . GLU A 1 89 ? 5.657 3.925 4.679 1.00 96.75 89 GLU A N 1
ATOM 685 C CA . GLU A 1 89 ? 4.448 4.286 3.946 1.00 96.75 89 GLU A CA 1
ATOM 686 C C . GLU A 1 89 ? 4.640 4.068 2.447 1.00 96.75 89 GLU A C 1
ATOM 688 O O . GLU A 1 89 ? 5.645 4.494 1.849 1.00 96.75 89 GLU A O 1
ATOM 693 N N . VAL A 1 90 ? 3.656 3.400 1.856 1.00 96.25 90 VAL A N 1
ATOM 694 C CA . VAL A 1 90 ? 3.609 3.024 0.450 1.00 96.25 90 VAL A CA 1
ATOM 695 C C . VAL A 1 90 ? 2.326 3.569 -0.159 1.00 96.25 90 VAL A C 1
ATOM 697 O O . VAL A 1 90 ? 1.227 3.289 0.308 1.00 96.25 90 VAL A O 1
ATOM 700 N N . THR A 1 91 ? 2.472 4.334 -1.235 1.00 95.88 91 THR A N 1
ATOM 701 C CA . THR A 1 91 ? 1.346 4.822 -2.033 1.00 95.88 91 THR A CA 1
ATOM 702 C C . THR A 1 91 ? 0.974 3.753 -3.053 1.00 95.88 91 THR A C 1
ATOM 704 O O . THR A 1 91 ? 1.799 3.416 -3.904 1.00 95.88 91 THR A O 1
ATOM 707 N N . LEU A 1 92 ? -0.260 3.245 -3.007 1.00 94.75 92 LEU A N 1
ATOM 708 C CA . LEU A 1 92 ? -0.663 2.082 -3.808 1.00 94.75 92 LEU A CA 1
ATOM 709 C C . LEU A 1 92 ? -0.583 2.346 -5.317 1.00 94.75 92 LEU A C 1
ATOM 711 O O . LEU A 1 92 ? -0.079 1.511 -6.061 1.00 94.75 92 LEU A O 1
ATOM 715 N N . ARG A 1 93 ? -0.948 3.555 -5.764 1.00 93.12 93 ARG A N 1
ATOM 716 C CA . ARG A 1 93 ? -0.806 3.957 -7.176 1.00 93.12 93 ARG A CA 1
ATOM 717 C C . ARG A 1 93 ? 0.646 3.921 -7.662 1.00 93.12 93 ARG A C 1
ATOM 719 O O . ARG A 1 93 ? 0.913 3.456 -8.757 1.00 93.12 93 ARG A O 1
ATOM 726 N N . ARG A 1 94 ? 1.607 4.361 -6.838 1.00 92.00 94 ARG A N 1
ATOM 727 C CA . ARG A 1 94 ? 3.040 4.295 -7.193 1.00 92.00 94 ARG A CA 1
ATOM 728 C C . ARG A 1 94 ? 3.599 2.878 -7.113 1.00 92.00 94 ARG A C 1
ATOM 730 O O . ARG A 1 94 ? 4.579 2.572 -7.777 1.00 92.00 94 ARG A O 1
ATOM 737 N N . TYR A 1 95 ? 3.010 2.040 -6.266 1.00 92.56 95 TYR A N 1
ATOM 738 C CA . TYR A 1 95 ? 3.379 0.636 -6.156 1.00 92.56 95 TYR A CA 1
ATOM 739 C C . TYR A 1 95 ? 2.918 -0.180 -7.371 1.00 92.56 95 TYR A C 1
ATOM 741 O O . TYR A 1 95 ? 3.645 -1.076 -7.802 1.00 92.56 95 TYR A O 1
ATOM 749 N N . LEU A 1 96 ? 1.737 0.118 -7.917 1.00 91.00 96 LEU A N 1
ATOM 750 C CA . LEU A 1 96 ? 1.216 -0.535 -9.119 1.00 91.00 96 LEU A CA 1
ATOM 751 C C . LEU A 1 96 ? 1.772 0.053 -10.419 1.00 91.00 96 LEU A C 1
ATOM 753 O O . LEU A 1 96 ? 1.880 -0.687 -11.387 1.00 91.00 96 LEU A O 1
ATOM 757 N N . 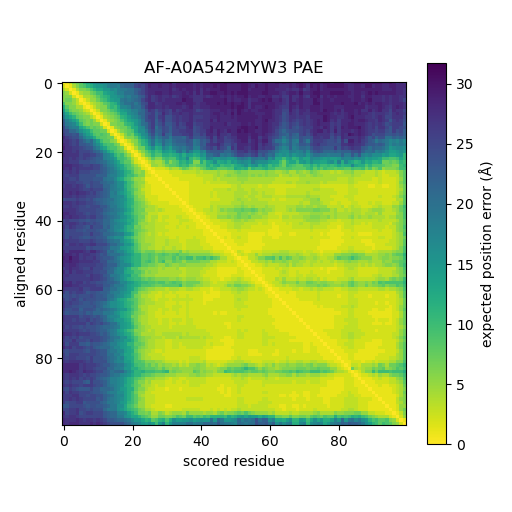GLY A 1 97 ? 2.158 1.330 -10.413 1.00 88.06 97 GLY A N 1
ATOM 758 C CA . GLY A 1 97 ? 2.571 2.041 -11.620 1.00 88.06 97 GLY A CA 1
ATOM 759 C C . GLY A 1 97 ? 1.390 2.719 -12.325 1.00 88.06 97 GLY A C 1
ATOM 760 O O . GLY A 1 97 ? 0.261 2.687 -11.819 1.00 88.06 97 GLY A O 1
ATOM 761 N N . PRO A 1 98 ? 1.636 3.399 -13.458 1.00 76.12 98 PRO A N 1
ATOM 762 C CA . PRO A 1 98 ? 0.564 3.904 -14.308 1.00 76.12 98 PRO A CA 1
ATOM 763 C C . PRO A 1 98 ? -0.308 2.731 -14.775 1.00 76.12 98 PRO A C 1
ATOM 765 O O . PRO A 1 98 ? 0.212 1.685 -15.153 1.00 76.12 98 PRO A O 1
ATOM 768 N N . ALA A 1 99 ? -1.632 2.892 -14.715 1.00 61.31 99 ALA A N 1
ATOM 769 C CA . ALA A 1 99 ? -2.550 1.916 -15.293 1.00 61.31 99 ALA A CA 1
ATOM 770 C C . ALA A 1 99 ? -2.268 1.849 -16.802 1.00 61.31 99 ALA A C 1
ATOM 772 O O . ALA A 1 99 ? -2.487 2.845 -17.492 1.00 61.31 99 ALA A O 1
ATOM 773 N N . SER A 1 100 ? -1.699 0.733 -17.258 1.00 47.31 100 SER A N 1
ATOM 774 C CA . SER A 1 100 ? -1.575 0.407 -18.682 1.00 47.31 100 SER A CA 1
ATOM 775 C C . SER A 1 100 ? -2.820 -0.334 -19.148 1.00 47.31 100 SER A C 1
ATOM 777 O O . SER A 1 100 ? -3.416 -1.051 -18.308 1.00 47.31 100 SER A O 1
#

Mean predicted aligned error: 10.93 Å

Secondary structure (DSSP, 8-state):
---------------------PPPPHHHHHHHHHHHSSTT--PEEEEEE-GGG-EEEEEEEE--HHHHHHHHHTT--EEEEEETTEEEEEEHHHHH-S--